Protein AF-A0A1G6KXT4-F1 (afdb_monomer_lite)

Secondary structure (DSSP, 8-state):
---HHHHHHHHHHHHHHHHHHHHHHHHHHHHHHHTTTTTHHHHHHHHHHHHHHHHHHHHHHHHHH-TT--HHHHHHHHHHHHHHHHHHHHHHHHHHHHHHHHHHHHHHHHHTT-

Organism: NCBI:txid28234

Radius of gyration: 19.4 Å; chains: 1; bounding box: 56×27×49 Å

Structure (mmCIF, N/CA/C/O backbone):
data_AF-A0A1G6KXT4-F1
#
_entry.id   AF-A0A1G6KXT4-F1
#
loop_
_atom_site.group_PDB
_atom_site.id
_atom_site.type_symbol
_atom_site.label_atom_id
_atom_site.label_alt_id
_atom_site.label_comp_id
_atom_site.label_asym_id
_atom_site.label_entity_id
_atom_site.label_seq_id
_atom_site.pdbx_PDB_ins_code
_atom_site.Cartn_x
_atom_site.Cartn_y
_atom_site.Cartn_z
_atom_site.occupancy
_atom_site.B_iso_or_equiv
_atom_site.auth_seq_id
_atom_site.auth_comp_id
_atom_site.auth_asym_id
_atom_site.auth_atom_id
_atom_site.pdbx_PDB_model_num
ATOM 1 N N . MET A 1 1 ? -16.034 -12.294 20.330 1.00 67.81 1 MET A N 1
ATOM 2 C CA . MET A 1 1 ? -15.963 -10.815 20.298 1.00 67.81 1 MET A CA 1
ATOM 3 C C . MET A 1 1 ? -14.512 -10.406 20.076 1.00 67.81 1 MET A C 1
ATOM 5 O O . MET A 1 1 ? -13.656 -10.900 20.801 1.00 67.81 1 MET A O 1
ATOM 9 N N . ILE A 1 2 ? -14.218 -9.577 19.070 1.00 79.56 2 ILE A N 1
ATOM 10 C CA . ILE A 1 2 ? -12.849 -9.103 18.787 1.00 79.56 2 ILE A CA 1
ATOM 11 C C . ILE A 1 2 ? -12.437 -8.079 19.854 1.00 79.56 2 ILE A C 1
ATOM 13 O O . ILE A 1 2 ? -13.241 -7.223 20.234 1.00 79.56 2 ILE A O 1
ATOM 17 N N . SER A 1 3 ? -11.198 -8.162 20.351 1.00 87.38 3 SER A N 1
ATOM 18 C CA . SER A 1 3 ? -10.703 -7.238 21.373 1.00 87.38 3 SER A CA 1
ATOM 19 C C . SER A 1 3 ? -10.467 -5.838 20.798 1.00 87.38 3 SER A C 1
ATOM 21 O O . SER A 1 3 ? -9.875 -5.661 19.734 1.00 87.38 3 SER A O 1
ATOM 23 N N . VAL A 1 4 ? -10.920 -4.822 21.533 1.00 87.75 4 VAL A N 1
ATOM 24 C CA . VAL A 1 4 ? -10.757 -3.410 21.150 1.00 87.75 4 VAL A CA 1
ATOM 25 C C . VAL A 1 4 ? -9.276 -3.028 21.065 1.00 87.75 4 VAL A C 1
ATOM 27 O O . VAL A 1 4 ? -8.880 -2.324 20.142 1.00 87.75 4 VAL A O 1
ATOM 30 N N . ASP A 1 5 ? -8.441 -3.557 21.965 1.00 90.75 5 ASP A N 1
ATOM 31 C CA . ASP A 1 5 ? -6.986 -3.341 21.948 1.00 90.75 5 ASP A CA 1
ATOM 32 C C . ASP A 1 5 ? -6.328 -3.855 20.655 1.00 90.75 5 ASP A C 1
ATOM 34 O O . ASP A 1 5 ? -5.473 -3.178 20.086 1.00 90.75 5 ASP A O 1
ATOM 38 N N . LEU A 1 6 ? -6.762 -5.013 20.138 1.00 91.31 6 LEU A N 1
ATOM 39 C CA . LEU A 1 6 ? -6.248 -5.552 18.876 1.00 91.31 6 LEU A CA 1
ATOM 40 C C . LEU A 1 6 ? -6.607 -4.638 17.700 1.00 91.31 6 LEU A C 1
ATOM 42 O O . LEU A 1 6 ? -5.743 -4.313 16.888 1.00 91.31 6 LEU A O 1
ATOM 46 N N . VAL A 1 7 ? -7.869 -4.209 17.628 1.00 91.75 7 VAL A N 1
ATOM 47 C CA . VAL A 1 7 ? -8.371 -3.321 16.567 1.00 91.75 7 VAL A CA 1
ATOM 48 C C . VAL A 1 7 ? -7.671 -1.962 16.613 1.00 91.75 7 VAL A C 1
ATOM 50 O O . VAL A 1 7 ? -7.286 -1.425 15.575 1.00 91.75 7 VAL A O 1
ATOM 53 N N . GLU A 1 8 ? -7.419 -1.430 17.809 1.00 92.75 8 GLU A N 1
ATOM 54 C CA . GLU A 1 8 ? -6.685 -0.179 17.989 1.00 92.75 8 GLU A CA 1
ATOM 55 C C . GLU A 1 8 ? -5.216 -0.299 17.555 1.00 92.75 8 GLU A C 1
ATOM 57 O O . GLU A 1 8 ? -4.712 0.567 16.833 1.00 92.75 8 GLU A O 1
ATOM 62 N N . LYS A 1 9 ? -4.522 -1.369 17.965 1.00 94.38 9 LYS A N 1
ATOM 63 C CA . LYS A 1 9 ? -3.134 -1.636 17.553 1.00 94.38 9 LYS A CA 1
ATOM 64 C C . LYS A 1 9 ? -3.024 -1.784 16.040 1.00 94.38 9 LYS A C 1
ATOM 66 O O . LYS A 1 9 ? -2.144 -1.172 15.434 1.00 94.38 9 LYS A O 1
ATOM 71 N N . LEU A 1 10 ? -3.948 -2.531 15.436 1.00 93.62 10 LEU A N 1
ATOM 72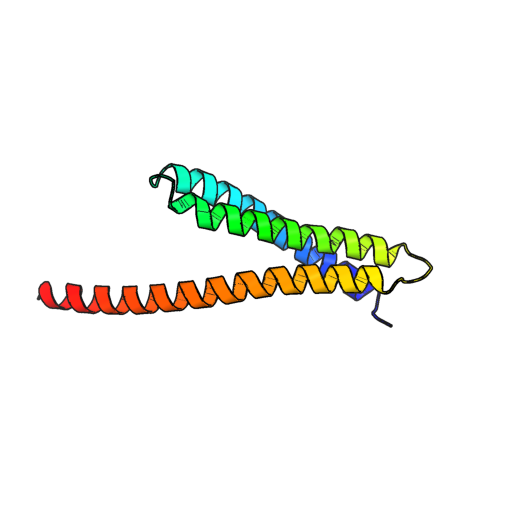 C CA . LEU A 1 10 ? -4.045 -2.678 13.989 1.00 93.62 10 LEU A CA 1
ATOM 73 C C . LEU A 1 10 ? -4.227 -1.314 13.315 1.00 93.62 10 LEU A C 1
ATOM 75 O O . LEU A 1 10 ? -3.434 -0.963 12.447 1.00 93.62 10 LEU A O 1
ATOM 79 N N . GLY A 1 11 ? -5.199 -0.512 13.761 1.00 93.75 11 GLY A N 1
ATOM 80 C CA . GLY A 1 11 ? -5.459 0.817 13.207 1.00 93.75 11 GLY A CA 1
ATOM 81 C C . GLY A 1 11 ? -4.263 1.772 13.312 1.00 93.75 11 GLY A C 1
ATOM 82 O O . GLY A 1 11 ? -3.987 2.524 12.379 1.00 93.75 11 GLY A O 1
ATOM 83 N N . LYS A 1 12 ? -3.507 1.737 14.418 1.00 94.25 12 LYS A N 1
ATOM 84 C CA . LYS A 1 12 ? -2.272 2.529 14.577 1.00 94.25 12 LYS A CA 1
ATOM 85 C C . LYS A 1 12 ? -1.191 2.097 13.586 1.00 94.25 12 LYS A C 1
ATOM 87 O O . LYS A 1 12 ? -0.580 2.953 12.946 1.00 94.25 12 LYS A O 1
ATOM 92 N N . TRP A 1 13 ? -0.978 0.791 13.439 1.00 95.06 13 TRP A N 1
ATOM 93 C CA . TRP A 1 13 ? 0.038 0.260 12.534 1.00 95.06 13 TRP A CA 1
ATOM 94 C C . TRP A 1 13 ? -0.306 0.515 11.065 1.00 95.06 13 TRP A C 1
ATOM 96 O O . TRP A 1 13 ? 0.523 1.037 10.322 1.00 95.06 13 TRP A O 1
ATOM 106 N N . THR A 1 14 ? -1.545 0.237 10.645 1.00 93.88 14 THR A N 1
ATOM 107 C CA . THR A 1 14 ? -1.971 0.487 9.260 1.00 93.88 14 THR A CA 1
ATOM 108 C C . THR A 1 14 ? -1.915 1.970 8.922 1.00 93.88 14 THR A C 1
ATOM 110 O O . THR A 1 14 ? -1.520 2.320 7.817 1.00 93.88 14 THR A O 1
ATOM 113 N N . TYR A 1 15 ? -2.227 2.861 9.865 1.00 95.00 15 TYR A N 1
ATOM 114 C CA . TYR A 1 15 ? -2.080 4.299 9.653 1.00 95.00 15 TYR A CA 1
ATOM 115 C C . TYR A 1 15 ? -0.627 4.727 9.455 1.00 95.00 15 TYR A C 1
ATOM 117 O O . TYR A 1 15 ? -0.342 5.502 8.545 1.00 95.00 15 TYR A O 1
ATOM 125 N N . PHE A 1 16 ? 0.293 4.202 10.269 1.00 95.88 16 PHE A N 1
ATOM 126 C CA . PHE A 1 16 ? 1.721 4.471 10.118 1.00 95.88 16 PHE A CA 1
ATOM 127 C C . PHE A 1 16 ? 2.233 4.023 8.742 1.00 95.88 16 PHE A C 1
ATOM 129 O O . PHE A 1 16 ? 2.802 4.827 8.002 1.00 95.88 16 PHE A O 1
ATOM 136 N N . ILE A 1 17 ? 1.944 2.778 8.350 1.00 94.44 17 ILE A N 1
ATOM 137 C CA . ILE A 1 17 ? 2.308 2.252 7.026 1.00 94.44 17 ILE A CA 1
ATOM 138 C C . ILE A 1 17 ? 1.617 3.037 5.904 1.00 94.44 17 ILE A C 1
ATOM 140 O O . ILE A 1 17 ? 2.230 3.304 4.870 1.00 94.44 17 ILE A O 1
ATOM 144 N N . GLY A 1 18 ? 0.366 3.452 6.110 1.00 93.81 18 GLY A N 1
ATOM 145 C CA . GLY A 1 18 ? -0.389 4.290 5.187 1.00 93.81 18 GLY A CA 1
ATOM 146 C C . GLY A 1 18 ? 0.296 5.630 4.930 1.00 93.81 18 GLY A C 1
ATOM 147 O O . GLY A 1 18 ? 0.476 5.993 3.775 1.00 93.81 18 GLY A O 1
ATOM 148 N N . ILE A 1 19 ? 0.762 6.330 5.968 1.00 95.38 19 ILE A N 1
ATOM 149 C CA . ILE A 1 19 ? 1.506 7.591 5.804 1.00 95.38 19 ILE A CA 1
ATOM 150 C C . ILE A 1 19 ? 2.804 7.371 5.027 1.00 95.38 19 ILE A C 1
ATOM 152 O O . ILE A 1 19 ? 3.071 8.103 4.075 1.00 95.38 19 ILE A O 1
ATOM 156 N N . LEU A 1 20 ? 3.600 6.364 5.400 1.00 95.19 20 LEU A N 1
ATOM 157 C CA . LEU A 1 20 ? 4.854 6.076 4.698 1.00 95.19 20 LEU A CA 1
ATOM 158 C C . LEU A 1 20 ? 4.606 5.766 3.218 1.00 95.19 20 LEU A C 1
ATOM 160 O O . LEU A 1 20 ? 5.301 6.284 2.345 1.00 95.19 20 LEU A O 1
ATOM 164 N N . SER A 1 21 ? 3.569 4.977 2.937 1.00 93.00 21 SER A N 1
ATOM 165 C CA . SER A 1 21 ? 3.165 4.626 1.575 1.00 93.00 21 SER A CA 1
ATOM 166 C C . SER A 1 21 ? 2.642 5.838 0.807 1.00 93.00 21 SER A C 1
ATOM 168 O O . SER A 1 21 ? 2.923 5.972 -0.378 1.00 93.00 21 SER A O 1
ATOM 170 N N . LEU A 1 22 ? 1.915 6.749 1.461 1.00 95.00 22 LEU A N 1
ATOM 171 C CA . LEU A 1 22 ? 1.430 7.982 0.843 1.00 95.00 22 LEU A CA 1
ATOM 172 C C . LEU A 1 22 ? 2.600 8.867 0.408 1.00 95.00 22 LEU A C 1
ATOM 174 O O . LEU A 1 22 ? 2.637 9.309 -0.737 1.00 95.00 22 LEU A O 1
ATOM 178 N N . ILE A 1 23 ? 3.565 9.087 1.305 1.00 94.81 23 ILE A N 1
ATOM 179 C CA . ILE A 1 23 ? 4.768 9.879 1.021 1.00 94.81 23 ILE A CA 1
ATOM 180 C C . ILE A 1 23 ? 5.558 9.233 -0.122 1.00 94.81 23 ILE A C 1
ATOM 182 O O . ILE A 1 23 ? 5.881 9.906 -1.101 1.00 94.81 23 ILE A O 1
ATOM 186 N N . GLY A 1 24 ? 5.812 7.923 -0.040 1.00 91.50 24 GLY A N 1
ATOM 187 C CA . GLY A 1 24 ? 6.510 7.181 -1.090 1.00 91.50 24 GLY A CA 1
ATOM 188 C C . GLY A 1 24 ? 5.780 7.225 -2.434 1.00 91.50 24 GLY A C 1
ATOM 189 O O . GLY A 1 24 ? 6.402 7.441 -3.470 1.00 91.50 24 GLY A O 1
ATOM 190 N N . GLY A 1 25 ? 4.453 7.099 -2.423 1.00 90.69 25 GLY A N 1
ATOM 191 C CA . GLY A 1 25 ? 3.616 7.191 -3.614 1.00 90.69 25 GLY A CA 1
ATOM 192 C C . GLY A 1 25 ? 3.672 8.571 -4.266 1.00 90.69 25 GLY A C 1
ATOM 193 O O . GLY A 1 25 ? 3.834 8.651 -5.478 1.00 90.69 25 GLY A O 1
ATOM 194 N N . ILE A 1 26 ? 3.620 9.653 -3.482 1.00 93.38 26 ILE A N 1
ATOM 195 C CA . ILE A 1 26 ? 3.756 11.030 -3.991 1.00 93.38 26 ILE A CA 1
ATOM 196 C C . ILE A 1 26 ? 5.128 11.237 -4.639 1.00 93.38 26 ILE A C 1
ATOM 198 O O . ILE A 1 26 ? 5.200 11.739 -5.760 1.00 93.38 26 ILE A O 1
ATOM 202 N N . ILE A 1 27 ? 6.207 10.806 -3.976 1.00 92.44 27 ILE A N 1
ATOM 203 C CA . ILE A 1 27 ? 7.565 10.859 -4.542 1.00 92.44 27 ILE A CA 1
ATOM 204 C C . ILE A 1 27 ? 7.622 10.061 -5.851 1.00 92.44 27 ILE A C 1
ATOM 206 O O . ILE A 1 27 ? 8.165 10.547 -6.841 1.00 92.44 27 ILE A O 1
ATOM 210 N N . GLY A 1 28 ? 7.014 8.873 -5.878 1.00 88.25 28 GLY A N 1
ATOM 211 C CA . GLY A 1 28 ? 6.929 8.024 -7.063 1.00 88.25 28 GLY A CA 1
ATOM 212 C C . GLY A 1 28 ? 6.159 8.670 -8.216 1.00 88.25 28 GLY A C 1
ATOM 213 O O . GLY A 1 28 ? 6.617 8.612 -9.351 1.00 88.25 28 GLY A O 1
ATOM 214 N N . VAL A 1 29 ? 5.033 9.341 -7.943 1.00 91.00 29 VAL A N 1
ATOM 215 C CA . VAL A 1 29 ? 4.287 10.098 -8.962 1.00 91.00 29 VAL A CA 1
ATOM 216 C C . VAL A 1 29 ? 5.151 11.218 -9.528 1.00 91.00 29 VAL A C 1
ATOM 218 O O . VAL A 1 29 ? 5.281 11.321 -10.744 1.00 91.00 29 VAL A O 1
ATOM 221 N N . ILE A 1 30 ? 5.771 12.025 -8.665 1.00 89.94 30 ILE A N 1
ATOM 222 C CA . ILE A 1 30 ? 6.612 13.150 -9.089 1.00 89.94 30 ILE A CA 1
ATOM 223 C C . ILE A 1 30 ? 7.791 12.646 -9.927 1.00 89.94 30 ILE A C 1
ATOM 225 O O . ILE A 1 30 ? 7.999 13.134 -11.032 1.00 89.94 30 ILE A O 1
ATOM 229 N N . GLY A 1 31 ? 8.522 11.634 -9.451 1.00 85.06 31 GLY A N 1
ATOM 230 C CA . GLY A 1 31 ? 9.628 11.028 -10.197 1.00 85.06 31 GLY A CA 1
ATOM 231 C C . GLY A 1 31 ? 9.174 10.404 -11.519 1.00 85.06 31 GLY A C 1
ATOM 232 O O . GLY A 1 31 ? 9.829 10.555 -12.547 1.00 85.06 31 GLY A O 1
ATOM 233 N N . GLY A 1 32 ? 8.007 9.765 -11.519 1.00 83.62 32 GLY A N 1
ATOM 234 C CA . GLY A 1 32 ? 7.410 9.134 -12.687 1.00 83.62 32 GLY A CA 1
ATOM 235 C C . GLY A 1 32 ? 6.969 10.104 -13.782 1.00 83.62 32 GLY A C 1
ATOM 236 O O . GLY A 1 32 ? 7.017 9.756 -14.961 1.00 83.62 32 GLY A O 1
ATOM 237 N N . LEU A 1 33 ? 6.594 11.332 -13.417 1.00 85.19 33 LEU A N 1
ATOM 238 C CA . LEU A 1 33 ? 6.301 12.397 -14.379 1.00 85.19 33 LEU A CA 1
ATOM 239 C C . LEU A 1 33 ? 7.545 12.789 -15.189 1.00 85.19 33 LEU A C 1
ATOM 241 O O . LEU A 1 33 ? 7.427 13.039 -16.386 1.00 85.19 33 LEU A O 1
ATOM 245 N N . PHE A 1 34 ? 8.738 12.750 -14.585 1.00 81.25 34 PHE A N 1
ATOM 246 C CA . PHE A 1 34 ? 10.003 12.975 -15.296 1.00 81.25 34 PHE A CA 1
ATOM 247 C C . PHE A 1 34 ? 10.413 11.798 -16.200 1.00 81.25 34 PHE A C 1
ATOM 249 O O . PHE A 1 34 ? 11.244 11.969 -17.088 1.00 81.25 34 PHE A O 1
ATOM 256 N N . ALA A 1 35 ? 9.797 10.624 -16.034 1.00 79.38 35 ALA A N 1
ATOM 257 C CA . ALA A 1 35 ? 9.998 9.433 -16.862 1.00 79.38 35 ALA A CA 1
ATOM 258 C C . ALA A 1 35 ? 8.885 9.269 -17.919 1.00 79.38 35 ALA A C 1
ATOM 260 O O . ALA A 1 35 ? 8.251 8.216 -18.014 1.00 79.38 35 ALA A O 1
ATOM 261 N N . TYR A 1 36 ? 8.610 10.326 -18.693 1.00 74.44 36 TYR A N 1
ATOM 262 C CA . TYR A 1 36 ? 7.568 10.355 -19.737 1.00 74.44 36 TYR A CA 1
ATOM 263 C C . TYR A 1 36 ? 6.145 10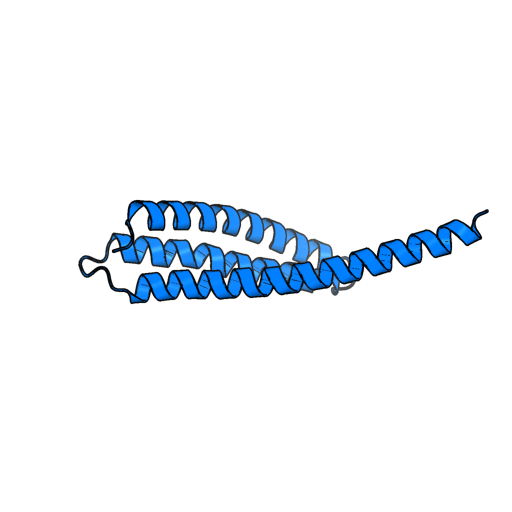.027 -19.233 1.00 74.44 36 TYR A C 1
ATOM 265 O O . TYR A 1 36 ? 5.299 9.560 -19.992 1.00 74.44 36 TYR A O 1
ATOM 273 N N . GLY A 1 37 ? 5.868 10.233 -17.940 1.00 72.94 37 GLY A N 1
ATOM 274 C CA . GLY A 1 37 ? 4.555 10.003 -17.323 1.00 72.94 37 GLY A CA 1
ATOM 275 C C . GLY A 1 37 ? 4.194 8.535 -17.063 1.00 72.94 37 GLY A C 1
ATOM 276 O O . GLY A 1 37 ? 3.349 8.265 -16.211 1.00 72.94 37 GLY A O 1
ATOM 277 N N . VAL A 1 38 ? 4.860 7.572 -17.709 1.00 75.56 38 VAL A N 1
ATOM 278 C CA . VAL A 1 38 ? 4.600 6.130 -17.521 1.00 75.56 38 VAL A CA 1
ATOM 279 C C . VAL A 1 38 ? 4.941 5.690 -16.094 1.00 75.56 38 VAL A C 1
ATOM 281 O O . VAL A 1 38 ? 4.214 4.902 -15.487 1.00 75.56 38 VAL A O 1
ATOM 284 N N . GLY A 1 39 ? 5.995 6.265 -15.509 1.00 75.75 39 GLY A N 1
ATOM 285 C CA . GLY A 1 39 ? 6.407 5.970 -14.135 1.00 75.75 39 GLY A CA 1
ATOM 286 C C . GLY A 1 39 ? 5.445 6.485 -13.058 1.00 75.75 39 GLY A C 1
ATOM 287 O O . GLY A 1 39 ? 5.599 6.126 -11.894 1.00 75.75 39 GLY A O 1
ATOM 288 N N . ALA A 1 40 ? 4.456 7.318 -13.406 1.00 87.12 40 ALA A N 1
ATOM 289 C CA . ALA A 1 40 ? 3.521 7.867 -12.426 1.00 87.12 40 ALA A CA 1
ATOM 290 C C . ALA A 1 40 ? 2.455 6.845 -11.993 1.00 87.12 40 ALA A C 1
ATOM 292 O O . ALA A 1 40 ? 1.946 6.924 -10.873 1.00 87.12 40 ALA A O 1
ATOM 293 N N . ILE A 1 41 ? 2.138 5.859 -12.845 1.00 89.25 41 ILE A N 1
ATOM 294 C CA . ILE A 1 41 ? 1.069 4.875 -12.605 1.00 89.25 41 ILE A CA 1
ATOM 295 C C . ILE A 1 41 ? 1.301 4.078 -11.304 1.00 89.25 41 ILE A C 1
ATOM 297 O O . ILE A 1 41 ? 0.398 4.065 -10.461 1.00 89.25 41 ILE A O 1
ATOM 301 N N . PRO A 1 42 ? 2.487 3.478 -11.055 1.00 87.19 42 PRO A N 1
ATOM 302 C CA . PRO A 1 42 ? 2.761 2.800 -9.785 1.00 87.19 42 PRO A CA 1
ATOM 303 C C . PRO A 1 42 ? 2.614 3.719 -8.562 1.00 87.19 42 PRO A C 1
ATOM 305 O O . PRO A 1 42 ? 2.115 3.293 -7.516 1.00 87.19 42 PRO A O 1
ATOM 308 N N . GLY A 1 43 ? 2.993 4.995 -8.694 1.00 88.88 43 GLY A N 1
ATOM 309 C CA . GLY A 1 43 ? 2.848 5.995 -7.636 1.00 88.88 43 GLY A CA 1
ATOM 310 C C . GLY A 1 43 ? 1.383 6.250 -7.273 1.00 88.88 43 GLY A C 1
ATOM 311 O O . GLY A 1 43 ? 1.025 6.222 -6.096 1.00 88.88 43 GLY A O 1
ATOM 312 N N . ILE A 1 44 ? 0.510 6.405 -8.275 1.00 92.44 44 ILE A N 1
ATOM 313 C CA . ILE A 1 44 ? -0.935 6.615 -8.075 1.00 92.44 44 ILE A CA 1
ATOM 314 C C . ILE A 1 44 ? -1.570 5.413 -7.365 1.00 92.44 44 ILE A C 1
ATOM 316 O O . ILE A 1 44 ? -2.331 5.586 -6.409 1.00 92.44 44 ILE A O 1
ATOM 320 N N . ILE A 1 45 ? -1.232 4.191 -7.789 1.00 93.50 45 ILE A N 1
ATOM 321 C CA . ILE A 1 45 ? -1.733 2.960 -7.155 1.00 93.50 45 ILE A CA 1
ATOM 322 C C . ILE A 1 45 ? -1.293 2.901 -5.685 1.00 93.50 45 ILE A C 1
ATOM 324 O O . ILE A 1 45 ? -2.096 2.593 -4.801 1.00 93.50 45 ILE A O 1
ATOM 328 N N . THR A 1 46 ? -0.039 3.263 -5.404 1.00 92.94 46 THR A N 1
ATOM 329 C CA . THR A 1 46 ? 0.508 3.298 -4.039 1.00 92.94 46 THR A CA 1
ATOM 330 C C . THR A 1 46 ? -0.236 4.299 -3.152 1.00 92.94 46 THR A C 1
ATOM 332 O O . THR A 1 46 ? -0.593 3.971 -2.020 1.00 92.94 46 THR A O 1
ATOM 335 N N . ILE A 1 47 ? -0.558 5.485 -3.677 1.00 94.38 47 ILE A N 1
ATOM 336 C CA . ILE A 1 47 ? -1.371 6.491 -2.975 1.00 94.38 47 ILE A CA 1
ATOM 337 C C . ILE A 1 47 ? -2.774 5.949 -2.674 1.00 94.38 47 ILE A C 1
ATOM 339 O O . ILE A 1 47 ? -3.268 6.083 -1.553 1.00 94.38 47 ILE A O 1
ATOM 343 N N . PHE A 1 48 ? -3.421 5.298 -3.642 1.00 95.25 48 PHE A N 1
ATOM 344 C CA . PHE A 1 48 ? -4.747 4.712 -3.436 1.00 95.25 48 PHE A CA 1
ATOM 345 C C . PHE A 1 48 ? -4.744 3.666 -2.307 1.00 95.25 48 PHE A C 1
ATOM 347 O O . PHE A 1 48 ? -5.609 3.686 -1.425 1.00 95.25 48 PHE A O 1
ATOM 354 N N . MET A 1 49 ? -3.739 2.789 -2.285 1.00 94.81 49 MET A N 1
ATOM 355 C CA . MET A 1 49 ? -3.555 1.802 -1.218 1.00 94.81 49 MET A CA 1
ATOM 356 C C . MET A 1 49 ? -3.269 2.450 0.141 1.00 94.81 49 MET A C 1
ATOM 358 O O . MET A 1 49 ? -3.827 2.028 1.155 1.00 94.81 49 MET A O 1
ATOM 362 N N . ALA A 1 50 ? -2.454 3.505 0.171 1.00 93.44 50 ALA A N 1
ATOM 363 C CA . ALA A 1 50 ? -2.181 4.267 1.384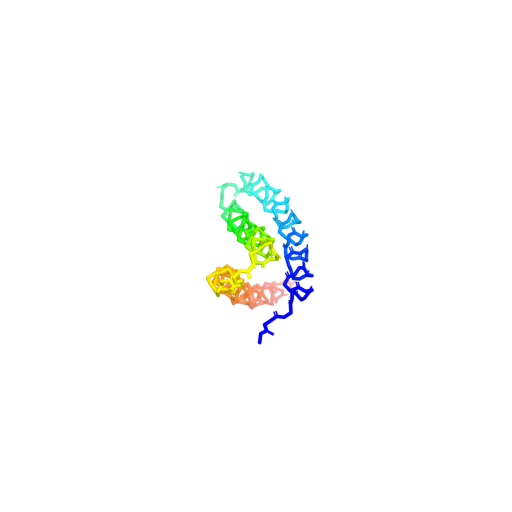 1.00 93.44 50 ALA A CA 1
ATOM 364 C C . ALA A 1 50 ? -3.470 4.816 2.014 1.00 93.44 50 ALA A C 1
ATOM 366 O O . ALA A 1 50 ? -3.681 4.701 3.223 1.00 93.44 50 ALA A O 1
ATOM 367 N N . ILE A 1 51 ? -4.381 5.341 1.189 1.00 94.38 51 ILE A N 1
ATOM 368 C CA . ILE A 1 51 ? -5.687 5.834 1.643 1.00 94.38 51 ILE A CA 1
ATOM 369 C C . ILE A 1 51 ? -6.529 4.702 2.245 1.00 94.38 51 ILE A C 1
ATOM 371 O O . ILE A 1 51 ? -7.153 4.902 3.289 1.00 94.38 51 ILE A O 1
ATOM 375 N N . LYS A 1 52 ? -6.528 3.502 1.647 1.00 93.56 52 LYS A N 1
ATOM 376 C CA . LYS A 1 52 ? -7.217 2.324 2.209 1.00 93.56 52 LYS A CA 1
ATOM 377 C C . LYS A 1 52 ? -6.681 1.953 3.593 1.00 93.56 52 LYS A C 1
ATOM 379 O O . LYS A 1 52 ? -7.473 1.727 4.505 1.00 93.56 52 LYS A O 1
ATOM 384 N N . LEU A 1 53 ? -5.362 1.972 3.778 1.00 93.00 53 LEU A N 1
ATOM 385 C CA . LEU A 1 53 ? -4.740 1.697 5.076 1.00 93.00 53 LEU A CA 1
ATOM 386 C C . LEU A 1 53 ? -5.085 2.741 6.146 1.00 93.00 53 LEU A C 1
ATOM 388 O O . LEU A 1 53 ? -5.318 2.392 7.305 1.00 93.00 53 LEU A O 1
ATOM 392 N N . MET A 1 54 ? -5.162 4.017 5.763 1.00 94.25 54 MET A N 1
ATOM 393 C CA . MET A 1 54 ? -5.566 5.089 6.675 1.00 94.25 54 MET A CA 1
ATOM 394 C C . MET A 1 54 ? -7.049 4.987 7.065 1.00 94.25 54 MET A C 1
ATOM 396 O O . MET A 1 54 ? -7.388 5.257 8.217 1.00 94.25 54 MET A O 1
ATOM 400 N N . LYS A 1 55 ? -7.930 4.536 6.158 1.00 93.25 55 LYS A N 1
ATOM 401 C CA . LYS A 1 55 ? -9.357 4.308 6.458 1.00 93.25 55 LYS A CA 1
ATOM 402 C C . LYS A 1 55 ? -9.579 3.246 7.538 1.00 93.25 55 LYS A C 1
ATOM 404 O O . LYS A 1 55 ? -10.475 3.419 8.357 1.00 93.25 55 LYS A O 1
ATOM 409 N N . ILE A 1 56 ? -8.723 2.224 7.611 1.00 93.12 56 ILE A N 1
ATOM 410 C CA . ILE A 1 56 ? -8.782 1.196 8.667 1.00 93.12 56 ILE A CA 1
ATOM 411 C C . ILE A 1 56 ? -8.679 1.821 10.062 1.00 93.12 56 ILE A C 1
ATOM 413 O O . ILE A 1 56 ? -9.409 1.419 10.962 1.00 93.12 56 ILE A O 1
ATOM 417 N N . ARG A 1 57 ? -7.827 2.840 10.253 1.00 92.44 57 ARG A N 1
ATOM 418 C CA . ARG A 1 57 ? -7.728 3.545 11.542 1.00 92.44 57 ARG A CA 1
ATOM 419 C C . ARG A 1 57 ? -9.029 4.245 11.911 1.00 92.44 57 ARG A C 1
ATOM 421 O O . ARG A 1 57 ? -9.407 4.231 13.078 1.00 92.44 57 ARG A O 1
ATOM 428 N N . ASN A 1 58 ? -9.696 4.856 10.936 1.00 92.25 58 ASN A N 1
ATOM 429 C CA . ASN A 1 58 ? -10.950 5.561 11.176 1.00 92.25 58 ASN A CA 1
ATOM 430 C C . ASN A 1 58 ? -12.044 4.575 11.609 1.00 92.25 58 ASN A C 1
ATOM 432 O O . ASN A 1 58 ? -12.681 4.802 12.635 1.00 92.25 58 ASN A O 1
ATOM 436 N N . SER A 1 59 ? -12.187 3.445 10.908 1.00 91.75 59 SER A N 1
ATOM 437 C CA . SER A 1 59 ? -13.134 2.386 11.288 1.00 91.75 59 SER A CA 1
ATOM 438 C C . SER A 1 59 ? -12.753 1.714 12.618 1.00 91.75 59 SER A C 1
ATOM 440 O O . SER A 1 59 ? -13.628 1.397 13.418 1.00 91.75 59 SER A O 1
ATOM 442 N N . ALA A 1 60 ? -11.458 1.573 12.926 1.00 90.56 60 ALA A N 1
ATOM 443 C CA . ALA A 1 60 ? -10.981 1.059 14.213 1.00 90.56 60 ALA A CA 1
ATOM 444 C C . ALA A 1 60 ? -11.318 1.988 15.390 1.00 90.56 60 ALA A C 1
ATOM 446 O O . ALA A 1 60 ? -11.714 1.522 16.458 1.00 90.56 60 ALA A O 1
ATOM 447 N N . MET A 1 61 ? -11.186 3.303 15.199 1.00 90.81 61 MET A N 1
ATOM 448 C CA . MET A 1 61 ? -11.602 4.291 16.196 1.00 90.81 61 MET A CA 1
ATOM 449 C C . MET A 1 61 ? -13.123 4.288 16.366 1.00 90.81 61 MET A C 1
ATOM 451 O O . MET A 1 61 ? -13.591 4.308 17.499 1.00 90.81 61 MET A O 1
ATOM 455 N N . ALA A 1 62 ? -13.890 4.189 15.277 1.00 90.12 62 ALA A N 1
ATOM 456 C CA . ALA A 1 62 ? -15.346 4.077 15.348 1.00 90.12 62 ALA A CA 1
ATOM 457 C C . ALA A 1 62 ? -15.783 2.830 16.140 1.00 90.12 62 ALA A C 1
ATOM 459 O O . ALA A 1 62 ? -16.553 2.957 17.085 1.00 90.12 62 ALA A O 1
ATOM 460 N N . TYR A 1 63 ? -15.188 1.663 15.866 1.00 89.00 63 TYR A N 1
ATOM 461 C CA . TYR A 1 63 ? -15.432 0.432 16.632 1.00 89.00 63 TYR A CA 1
ATOM 462 C C . TYR A 1 63 ? -15.110 0.572 18.129 1.00 89.00 63 TYR A C 1
ATOM 464 O O . TYR A 1 63 ? -15.789 -0.011 18.968 1.00 89.00 63 TYR A O 1
ATOM 472 N N . LYS A 1 64 ? -14.069 1.337 18.483 1.00 87.81 64 LYS A N 1
ATOM 473 C CA . LYS A 1 64 ? -13.675 1.563 19.881 1.00 87.81 64 LYS A CA 1
ATOM 474 C C . LYS A 1 64 ? -14.699 2.391 20.664 1.00 87.81 64 LYS A C 1
ATOM 476 O O . LYS A 1 64 ? -14.863 2.143 21.857 1.00 87.81 64 LYS A O 1
ATOM 481 N N . TYR A 1 65 ? -15.322 3.382 20.028 1.00 87.25 65 TYR A N 1
ATOM 482 C CA . TYR A 1 65 ? -16.272 4.295 20.677 1.00 87.25 65 TYR A CA 1
ATOM 483 C C . TYR A 1 65 ? -17.736 3.882 20.508 1.00 87.25 65 TYR A C 1
ATOM 485 O O . TYR A 1 65 ? -18.606 4.488 21.125 1.00 87.25 65 TYR A O 1
ATOM 493 N N . ASP A 1 66 ? -18.011 2.864 19.697 1.00 86.56 66 ASP A N 1
ATOM 494 C CA . ASP A 1 66 ? -19.352 2.327 19.524 1.00 86.56 66 ASP A CA 1
ATOM 495 C C . ASP A 1 66 ? -19.730 1.391 20.684 1.00 86.56 66 ASP A C 1
ATOM 497 O O . ASP A 1 66 ? -19.234 0.266 20.803 1.00 86.56 66 ASP A O 1
ATOM 501 N N . GLU A 1 67 ? -20.648 1.854 21.533 1.00 73.31 67 GLU A N 1
ATOM 502 C CA . GLU A 1 67 ? -21.191 1.093 22.664 1.00 73.31 67 GLU A CA 1
ATOM 503 C C . GLU A 1 67 ? -21.894 -0.200 22.217 1.00 73.31 67 GLU A C 1
ATOM 505 O O . GLU A 1 67 ? -21.888 -1.192 22.949 1.00 73.31 67 GLU A O 1
ATOM 510 N N . GLY A 1 68 ? -22.439 -0.219 20.993 1.00 74.38 68 GLY A N 1
ATOM 511 C CA . GLY A 1 68 ? -23.094 -1.382 20.398 1.00 74.38 68 GLY A CA 1
ATOM 512 C C . GLY A 1 68 ? -22.134 -2.393 19.768 1.00 74.38 68 GLY A C 1
ATOM 513 O O . GLY A 1 68 ? -22.574 -3.487 19.414 1.00 74.38 68 GLY A O 1
ATOM 514 N N . LYS A 1 69 ? -20.839 -2.054 19.634 1.00 71.25 69 LYS A N 1
ATOM 515 C CA . LYS A 1 69 ? -19.812 -2.857 18.938 1.00 71.25 69 LYS A CA 1
ATOM 516 C C . LYS A 1 69 ? -20.309 -3.391 17.596 1.00 71.25 69 LYS A C 1
ATOM 518 O O . LYS A 1 69 ? -20.188 -4.582 17.307 1.00 71.25 69 LYS A O 1
ATOM 523 N N . ASN A 1 70 ? -20.887 -2.507 16.791 1.00 80.69 70 ASN A N 1
ATOM 524 C CA . ASN A 1 70 ? -21.490 -2.849 15.520 1.00 80.69 70 ASN A CA 1
ATOM 525 C C . ASN A 1 70 ? -20.473 -3.546 14.611 1.00 80.69 70 ASN A C 1
ATOM 527 O O . ASN A 1 70 ? -19.404 -3.008 14.297 1.00 80.69 70 ASN A O 1
ATOM 531 N N . GLU A 1 71 ? -20.832 -4.746 14.161 1.00 84.75 71 GLU A N 1
ATOM 532 C CA . GLU A 1 71 ? -19.986 -5.578 13.306 1.00 84.75 71 GLU A CA 1
ATOM 533 C C . GLU A 1 71 ? -19.643 -4.889 11.979 1.00 84.75 71 GLU A C 1
ATOM 535 O O . GLU A 1 71 ? -18.576 -5.147 11.424 1.00 84.75 71 GLU A O 1
ATOM 540 N N . LYS A 1 72 ? -20.450 -3.914 11.533 1.00 89.00 72 LYS A N 1
ATOM 541 C CA . LYS A 1 72 ? -20.163 -3.089 10.348 1.00 89.00 72 LYS A CA 1
ATOM 542 C C . LYS A 1 72 ? -18.779 -2.440 10.381 1.00 89.00 72 LYS A C 1
ATOM 544 O O . LYS A 1 72 ? -18.118 -2.361 9.351 1.00 89.00 72 LYS A O 1
ATOM 549 N N . HIS A 1 73 ? -18.299 -2.003 11.547 1.00 89.00 73 HIS A N 1
ATOM 550 C CA . HIS A 1 73 ? -16.963 -1.408 11.639 1.00 89.00 73 HIS A CA 1
ATOM 551 C C . HIS A 1 73 ? -15.853 -2.435 11.395 1.00 89.00 73 HIS A C 1
ATOM 553 O O . HIS A 1 73 ? -14.827 -2.113 10.797 1.00 89.00 73 HIS A O 1
ATOM 559 N N . ILE A 1 74 ? -16.063 -3.681 11.825 1.00 90.56 74 ILE A N 1
ATOM 560 C CA . ILE A 1 74 ? -15.142 -4.785 11.551 1.00 90.56 74 ILE A CA 1
ATOM 561 C C . ILE A 1 74 ? -15.199 -5.163 10.071 1.00 90.56 74 ILE A C 1
ATOM 563 O O . ILE A 1 74 ? -14.149 -5.339 9.456 1.00 90.56 74 ILE A O 1
ATOM 567 N N . GLU A 1 75 ? -16.391 -5.227 9.478 1.00 93.06 75 GLU A N 1
ATOM 568 C CA . GLU A 1 75 ? -16.557 -5.474 8.042 1.00 93.06 75 GLU A CA 1
ATOM 569 C C . GLU A 1 75 ? -15.817 -4.430 7.196 1.00 93.06 75 GLU A C 1
ATOM 571 O O . GLU A 1 75 ? -15.083 -4.794 6.279 1.00 93.06 75 GLU A O 1
ATOM 576 N N . GLU A 1 76 ? -15.916 -3.143 7.540 1.00 93.19 76 GLU A N 1
ATOM 577 C CA . GLU A 1 76 ? -15.176 -2.072 6.860 1.00 93.19 76 GLU A CA 1
ATOM 578 C C . GLU A 1 76 ? -13.653 -2.214 6.995 1.00 93.19 76 GLU A C 1
ATOM 580 O O . GLU A 1 76 ? -12.910 -1.957 6.040 1.00 93.19 76 GLU A O 1
ATOM 585 N N . ILE A 1 77 ? -13.158 -2.611 8.172 1.00 93.94 77 ILE A N 1
ATOM 586 C CA . ILE A 1 77 ? -11.727 -2.870 8.387 1.00 93.94 77 ILE A CA 1
ATOM 587 C C . ILE A 1 77 ? -11.266 -4.011 7.479 1.00 93.94 77 ILE A C 1
ATOM 589 O O . ILE A 1 77 ? -10.257 -3.879 6.780 1.00 93.94 77 ILE A O 1
ATOM 593 N N . LEU A 1 78 ? -12.014 -5.115 7.471 1.00 95.12 78 LEU A N 1
ATOM 594 C CA . LEU A 1 78 ? -11.696 -6.301 6.684 1.00 95.12 78 LEU A CA 1
ATOM 595 C C . LEU A 1 78 ? -11.793 -6.032 5.181 1.00 95.12 78 LEU A C 1
ATOM 597 O O . LEU A 1 78 ? -10.928 -6.490 4.438 1.00 95.12 78 LEU A O 1
ATOM 601 N N . ASP A 1 79 ? -12.771 -5.251 4.722 1.00 96.25 79 ASP A N 1
ATOM 602 C CA . ASP A 1 79 ? -12.892 -4.883 3.311 1.00 96.25 79 ASP A CA 1
ATOM 603 C C . ASP A 1 79 ? -11.711 -4.021 2.844 1.00 96.25 79 ASP A C 1
ATOM 605 O O . ASP A 1 79 ? -11.097 -4.293 1.808 1.00 96.25 79 ASP A O 1
ATOM 609 N N . ASN A 1 80 ? -11.315 -3.020 3.636 1.00 94.12 80 ASN A N 1
ATOM 610 C CA . ASN A 1 80 ? -10.159 -2.192 3.295 1.00 94.12 80 ASN A CA 1
ATOM 611 C C . ASN A 1 80 ? -8.849 -3.000 3.301 1.00 94.12 80 ASN A C 1
ATOM 613 O O . ASN A 1 80 ? -8.015 -2.797 2.413 1.00 94.12 80 ASN A O 1
ATOM 617 N N . LEU A 1 81 ? -8.683 -3.946 4.236 1.00 95.06 81 LEU A N 1
ATOM 618 C CA . LEU A 1 81 ? -7.559 -4.889 4.231 1.00 95.06 81 LEU A CA 1
ATOM 619 C C . LEU A 1 81 ? -7.590 -5.809 3.010 1.00 95.06 81 LEU A C 1
ATOM 621 O O . LEU A 1 81 ? -6.562 -5.984 2.357 1.00 95.06 81 LEU A O 1
ATOM 625 N N . ARG A 1 82 ? -8.757 -6.364 2.667 1.00 96.56 82 ARG A N 1
ATOM 626 C CA . ARG A 1 82 ? -8.943 -7.221 1.491 1.00 96.56 82 ARG A CA 1
ATOM 627 C C . ARG A 1 82 ? -8.505 -6.499 0.227 1.00 96.56 82 ARG A C 1
ATOM 629 O O . ARG A 1 82 ? -7.716 -7.048 -0.538 1.00 96.56 82 ARG A O 1
ATOM 636 N N . VAL A 1 83 ? -8.979 -5.271 0.015 1.00 94.56 83 VAL A N 1
ATOM 637 C CA . VAL A 1 83 ? -8.604 -4.475 -1.162 1.00 94.56 83 VAL A CA 1
ATOM 638 C C . VAL A 1 83 ? -7.100 -4.194 -1.173 1.00 94.56 83 VAL A C 1
ATOM 640 O O . VAL A 1 83 ? -6.464 -4.382 -2.207 1.00 94.56 83 VAL A O 1
ATOM 643 N N . TYR A 1 84 ? -6.516 -3.810 -0.033 1.00 94.12 84 TYR A N 1
ATOM 644 C CA . TYR A 1 84 ? -5.075 -3.569 0.076 1.00 94.12 84 TYR A CA 1
ATOM 645 C C . TYR A 1 84 ? -4.248 -4.808 -0.302 1.00 94.12 84 TYR A C 1
ATOM 647 O O . TYR A 1 84 ? -3.391 -4.731 -1.181 1.00 94.12 84 TYR A O 1
ATOM 655 N N . PHE A 1 85 ? -4.529 -5.961 0.312 1.00 94.69 85 PHE A N 1
ATOM 656 C CA . PHE A 1 85 ? -3.7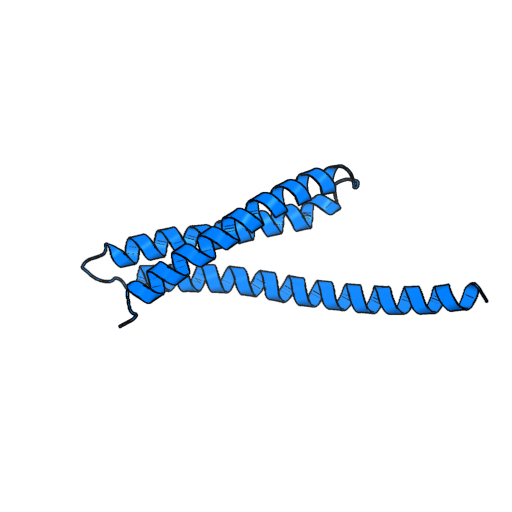85 -7.194 0.050 1.00 94.69 85 PHE A CA 1
ATOM 657 C C . PHE A 1 85 ? -4.025 -7.750 -1.351 1.00 94.69 85 PHE A C 1
ATOM 659 O O . PHE A 1 85 ? -3.106 -8.316 -1.933 1.00 94.69 85 PHE A O 1
ATOM 666 N N . THR A 1 86 ? -5.217 -7.559 -1.919 1.00 94.50 86 THR A N 1
ATOM 667 C CA . THR A 1 86 ? -5.505 -7.978 -3.299 1.00 94.50 86 THR A CA 1
ATOM 668 C C . THR A 1 86 ? -4.634 -7.205 -4.283 1.00 94.50 86 THR A C 1
ATOM 670 O O . THR A 1 86 ? -3.978 -7.809 -5.130 1.00 94.50 86 THR A O 1
ATOM 673 N N . ILE A 1 87 ? -4.572 -5.876 -4.144 1.00 92.88 87 ILE A N 1
ATOM 674 C CA . ILE A 1 87 ? -3.745 -5.039 -5.020 1.00 92.88 87 ILE A CA 1
ATOM 675 C C . ILE A 1 87 ? -2.263 -5.364 -4.812 1.00 92.88 87 ILE A C 1
ATOM 677 O O . ILE A 1 87 ? -1.559 -5.595 -5.792 1.00 92.88 87 ILE A O 1
ATOM 681 N N . GLN A 1 88 ? -1.798 -5.463 -3.562 1.00 91.38 88 GLN A N 1
ATOM 682 C CA . GLN A 1 88 ? -0.409 -5.836 -3.277 1.00 91.38 88 GLN A CA 1
ATOM 683 C C . GLN A 1 88 ? -0.046 -7.215 -3.833 1.00 91.38 88 GLN A C 1
ATOM 685 O O . GLN A 1 88 ? 1.028 -7.380 -4.402 1.00 91.38 88 GLN A O 1
ATOM 690 N N . GLY A 1 89 ? -0.944 -8.195 -3.723 1.00 92.44 89 GLY A N 1
ATOM 691 C CA . GLY A 1 89 ? -0.748 -9.528 -4.288 1.00 92.44 89 GLY A CA 1
ATOM 692 C C . GLY A 1 89 ? -0.562 -9.486 -5.805 1.00 92.44 89 GLY A C 1
ATOM 693 O O . GLY A 1 89 ? 0.388 -10.071 -6.321 1.00 92.44 89 GLY A O 1
ATOM 694 N N . VAL A 1 90 ? -1.407 -8.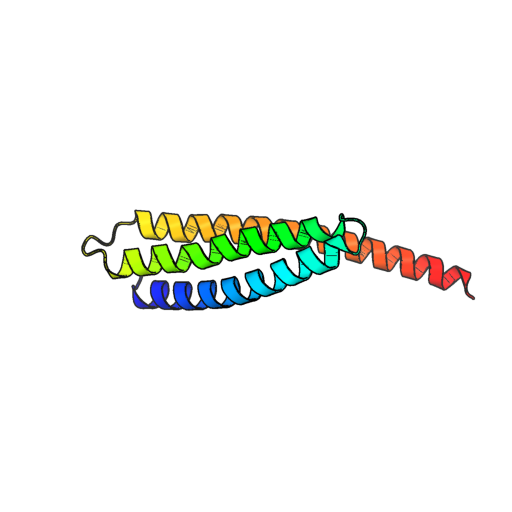734 -6.518 1.00 93.88 90 VAL A N 1
ATOM 695 C CA . VAL A 1 90 ? -1.267 -8.544 -7.972 1.00 93.88 90 VAL A CA 1
ATOM 696 C C . VAL A 1 90 ? 0.052 -7.851 -8.315 1.00 93.88 90 VAL A C 1
ATOM 698 O O . VAL A 1 90 ? 0.762 -8.308 -9.210 1.00 93.88 90 VAL A O 1
ATOM 701 N N . LEU A 1 91 ? 0.419 -6.788 -7.593 1.00 90.12 91 LEU A N 1
ATOM 702 C CA . LEU A 1 91 ? 1.675 -6.072 -7.827 1.00 90.12 91 LEU A CA 1
ATOM 703 C C . LEU A 1 91 ? 2.901 -6.962 -7.600 1.00 90.12 91 LEU A C 1
ATOM 705 O O . LEU A 1 91 ? 3.843 -6.899 -8.388 1.00 90.12 91 LEU A O 1
ATOM 709 N N . ILE A 1 92 ? 2.889 -7.816 -6.573 1.00 92.44 92 ILE A N 1
ATOM 710 C CA . ILE A 1 92 ? 3.962 -8.786 -6.321 1.00 92.44 92 ILE A CA 1
ATOM 711 C C . ILE A 1 92 ? 4.082 -9.765 -7.488 1.00 92.44 92 ILE A C 1
ATOM 713 O O . ILE A 1 92 ? 5.187 -9.973 -7.982 1.00 92.44 92 ILE A O 1
ATOM 717 N N . ILE A 1 93 ? 2.967 -10.322 -7.974 1.00 95.50 93 ILE A N 1
ATOM 718 C CA . ILE A 1 93 ? 2.976 -11.243 -9.121 1.00 95.50 93 ILE A CA 1
ATOM 719 C C . ILE A 1 93 ? 3.577 -10.560 -10.354 1.00 95.50 93 ILE A C 1
ATOM 721 O O . ILE A 1 93 ? 4.488 -11.106 -10.973 1.00 95.50 93 ILE A O 1
ATOM 725 N N . VAL A 1 94 ? 3.122 -9.347 -10.681 1.00 92.12 94 VAL A N 1
ATOM 726 C CA . VAL A 1 94 ? 3.662 -8.566 -11.807 1.00 92.12 94 VAL A CA 1
ATOM 727 C C . VAL A 1 94 ? 5.160 -8.311 -11.626 1.00 92.12 94 VAL A C 1
ATOM 729 O O . VAL A 1 94 ? 5.936 -8.498 -12.560 1.00 92.12 94 VAL A O 1
ATOM 732 N N . SER A 1 95 ? 5.584 -7.945 -10.416 1.00 89.12 95 SER A N 1
ATOM 733 C CA . SER A 1 95 ? 6.989 -7.661 -10.104 1.00 89.12 95 SER A CA 1
ATOM 734 C C . SER A 1 95 ? 7.872 -8.902 -10.248 1.00 89.12 95 SER A C 1
ATOM 736 O O . SER A 1 95 ? 8.979 -8.806 -10.770 1.00 89.12 95 SER A O 1
ATOM 738 N N . LEU A 1 96 ? 7.378 -10.077 -9.845 1.00 94.25 96 LEU A N 1
ATOM 739 C CA . LEU A 1 96 ? 8.080 -11.350 -10.011 1.00 94.25 96 LEU A CA 1
ATOM 740 C C . LEU A 1 96 ? 8.245 -11.721 -11.487 1.00 94.25 96 LEU A C 1
ATOM 742 O O . LEU A 1 96 ? 9.337 -12.110 -11.895 1.00 94.25 96 LEU A O 1
ATOM 746 N N . VAL A 1 97 ? 7.201 -11.553 -12.304 1.00 96.62 97 VAL A N 1
ATOM 747 C CA . VAL A 1 97 ? 7.284 -11.793 -13.756 1.00 96.62 97 VAL A CA 1
ATOM 748 C C . VAL A 1 97 ? 8.316 -10.865 -14.399 1.00 96.62 97 VAL A C 1
ATOM 750 O O . VAL A 1 97 ? 9.184 -11.327 -15.138 1.00 96.62 97 VAL A O 1
ATOM 753 N N . MET A 1 98 ? 8.273 -9.572 -14.070 1.00 92.12 98 MET A N 1
ATOM 754 C CA . MET A 1 98 ? 9.243 -8.593 -14.569 1.00 92.12 98 MET A CA 1
ATOM 755 C C . MET A 1 98 ? 10.674 -8.923 -14.130 1.00 92.12 98 MET A C 1
ATOM 757 O O . MET A 1 98 ? 11.599 -8.801 -14.932 1.00 92.12 98 MET A O 1
ATOM 761 N N . ALA A 1 99 ? 10.865 -9.382 -12.890 1.00 93.31 99 ALA A N 1
ATOM 762 C CA . ALA A 1 99 ? 12.172 -9.792 -12.387 1.00 93.31 99 ALA A CA 1
ATOM 763 C C . ALA A 1 99 ? 12.730 -10.999 -13.157 1.00 93.31 99 ALA A C 1
ATOM 765 O O . ALA A 1 99 ? 13.895 -10.982 -13.547 1.00 93.31 99 ALA A O 1
ATOM 766 N N . ILE A 1 100 ? 11.902 -12.013 -13.438 1.00 96.25 100 ILE A N 1
ATOM 767 C CA . ILE A 1 100 ? 12.305 -13.185 -14.233 1.00 96.25 100 ILE A CA 1
ATOM 768 C C . ILE A 1 100 ? 12.732 -12.761 -15.643 1.00 96.25 100 ILE A C 1
ATOM 770 O O . ILE A 1 100 ? 13.802 -13.157 -16.101 1.00 96.25 100 ILE A O 1
ATOM 774 N N . ILE A 1 101 ? 11.934 -11.924 -16.313 1.00 95.38 101 ILE A N 1
ATOM 775 C CA . ILE A 1 101 ? 12.268 -11.397 -17.646 1.00 95.38 101 ILE A CA 1
ATOM 776 C C . ILE A 1 101 ? 13.595 -10.629 -17.601 1.00 95.38 101 ILE A C 1
ATOM 778 O O . ILE A 1 101 ? 14.462 -10.851 -18.443 1.00 95.38 101 ILE A O 1
ATOM 782 N N . GLY A 1 102 ? 13.782 -9.770 -16.595 1.00 93.25 102 GLY A N 1
ATOM 783 C CA . GLY A 1 102 ? 15.017 -9.009 -16.410 1.00 93.25 102 GLY A CA 1
ATOM 784 C C . GLY A 1 102 ? 16.251 -9.900 -16.248 1.00 93.25 102 GLY A C 1
ATOM 785 O O . GLY A 1 102 ? 17.279 -9.630 -16.865 1.00 93.25 102 GLY A O 1
ATOM 786 N N . VAL A 1 103 ? 16.142 -10.991 -15.483 1.00 93.81 103 VAL A N 1
ATOM 787 C CA . VAL A 1 103 ? 17.225 -11.978 -15.326 1.00 93.81 103 VAL A CA 1
ATOM 788 C C . VAL A 1 103 ? 17.5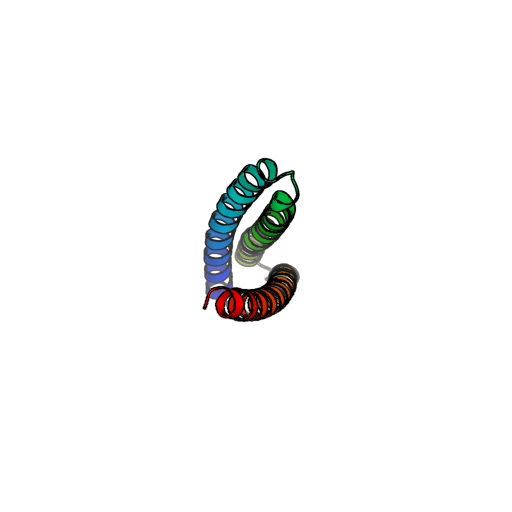48 -12.665 -16.653 1.00 93.81 103 VAL A C 1
ATOM 790 O O . VAL A 1 103 ? 18.720 -12.776 -17.002 1.00 93.81 103 VAL A O 1
ATOM 793 N N . ILE A 1 104 ? 16.536 -13.089 -17.417 1.00 94.38 104 ILE A N 1
ATOM 794 C CA . ILE A 1 104 ? 16.738 -13.735 -18.726 1.00 94.38 104 ILE A CA 1
ATOM 795 C C . ILE A 1 104 ? 17.482 -12.795 -19.681 1.00 94.38 104 ILE A C 1
ATOM 797 O O . ILE A 1 104 ? 18.470 -13.200 -20.291 1.00 94.38 104 ILE A O 1
ATOM 801 N N . ILE A 1 105 ? 17.042 -11.537 -19.771 1.00 93.62 105 ILE A N 1
ATOM 802 C CA . ILE A 1 105 ? 17.675 -10.529 -20.628 1.00 93.62 105 ILE A CA 1
ATOM 803 C C . ILE A 1 105 ? 19.130 -10.317 -20.206 1.00 93.62 105 ILE A C 1
ATOM 805 O O . ILE A 1 105 ? 20.021 -10.421 -21.046 1.00 93.62 105 ILE A O 1
ATOM 809 N N . ALA A 1 106 ? 19.381 -10.092 -18.913 1.00 91.31 106 ALA A N 1
ATOM 810 C CA . ALA A 1 106 ? 20.724 -9.847 -18.394 1.00 91.31 106 ALA A CA 1
ATOM 811 C C . ALA A 1 106 ? 21.692 -11.000 -18.703 1.00 91.31 106 ALA A C 1
ATOM 813 O O . ALA A 1 106 ? 22.841 -10.758 -19.076 1.00 91.31 106 ALA A O 1
ATOM 814 N N . LEU A 1 107 ? 21.222 -12.248 -18.596 1.00 91.38 107 LEU A N 1
ATOM 815 C CA . LEU A 1 107 ? 22.007 -13.426 -18.958 1.00 91.38 107 LEU A CA 1
ATOM 816 C C . LEU A 1 107 ? 22.266 -13.501 -20.468 1.00 91.38 107 LEU A C 1
ATOM 818 O O . LEU A 1 107 ? 23.394 -13.781 -20.859 1.00 91.38 107 LEU A O 1
ATOM 822 N N . SER A 1 108 ? 21.271 -13.210 -21.314 1.00 89.44 108 SER A N 1
ATOM 823 C CA . SER A 1 108 ? 21.459 -13.224 -22.774 1.00 89.44 108 SER A CA 1
ATOM 824 C C . SER A 1 108 ? 22.436 -12.152 -23.262 1.00 89.44 108 SER A C 1
ATOM 826 O O . SER A 1 108 ? 23.328 -12.452 -24.045 1.00 89.44 108 SER A O 1
ATOM 828 N N . THR A 1 109 ? 22.347 -10.924 -22.744 1.00 86.50 109 THR A N 1
ATOM 829 C CA . THR A 1 109 ? 23.253 -9.833 -23.134 1.00 86.50 109 THR A CA 1
ATOM 830 C C . THR A 1 109 ? 24.651 -10.009 -22.553 1.00 86.50 109 THR A C 1
ATOM 832 O O . THR A 1 109 ? 25.630 -9.581 -23.152 1.00 86.50 109 THR A O 1
ATOM 835 N N . GLY A 1 110 ? 24.762 -10.647 -21.382 1.00 75.94 110 GLY A N 1
ATOM 836 C CA . GLY A 1 110 ? 26.052 -10.972 -20.778 1.00 75.94 110 GLY A CA 1
ATOM 837 C C . GLY A 1 110 ? 26.854 -11.990 -21.591 1.00 75.94 110 GLY A C 1
ATOM 838 O O . GLY A 1 110 ? 28.077 -11.965 -21.526 1.00 75.94 110 GLY A O 1
ATOM 839 N N . GLN A 1 111 ? 26.194 -12.848 -22.376 1.00 60.56 111 GLN A N 1
ATOM 840 C CA . GLN A 1 111 ? 26.869 -13.802 -23.260 1.00 60.56 111 GLN A CA 1
ATOM 841 C C . GLN A 1 111 ? 27.394 -13.180 -24.557 1.00 60.56 111 GLN A C 1
ATOM 843 O O . GLN A 1 111 ? 28.347 -13.706 -25.109 1.00 60.56 111 GLN A O 1
ATOM 848 N N . GLU A 1 112 ? 26.825 -12.069 -25.033 1.00 61.69 112 GLU A N 1
ATOM 849 C CA . GLU A 1 112 ? 27.294 -11.399 -26.259 1.00 61.69 112 GLU A CA 1
ATOM 850 C C . GLU A 1 112 ? 28.537 -10.514 -26.042 1.00 61.69 112 GLU A C 1
ATOM 852 O O . GLU A 1 112 ? 29.138 -10.040 -27.005 1.00 61.69 112 GLU A O 1
ATOM 857 N N . LEU A 1 113 ? 28.926 -10.269 -24.785 1.00 59.19 113 LEU A N 1
ATOM 858 C CA . LEU A 1 113 ? 30.068 -9.423 -24.411 1.00 59.19 113 LEU A CA 1
ATOM 859 C C . LEU A 1 113 ? 31.376 -10.206 -24.157 1.00 59.19 113 LEU A C 1
ATOM 861 O O . LEU A 1 113 ? 32.378 -9.582 -23.800 1.00 59.19 113 LEU A O 1
ATOM 865 N N . TYR A 1 114 ? 31.378 -11.532 -24.345 1.00 52.44 114 TYR A N 1
ATOM 866 C CA . TYR A 1 114 ? 32.542 -12.429 -24.235 1.00 52.44 114 TYR A CA 1
ATOM 867 C C . TYR A 1 114 ? 32.718 -13.258 -25.508 1.00 52.44 114 TYR A C 1
ATOM 869 O O . TYR A 1 114 ? 33.891 -13.505 -25.871 1.00 52.44 114 TYR A O 1
#

pLDDT: mean 89.08, std 8.43, range [52.44, 96.62]

Sequence (114 aa):
MISVDLVEKLGKWTYFIGILSLIGGIIGVIGGLFAYGVGAIPGIITIFMAIKLMKIRNSAMAYKYDEGKNEKHIEEILDNLRVYFTIQGVLIIVSLVMAIIGVIIALSTGQELY

Foldseek 3Di:
DDDLVVLQVQLVVLLVVLVVLLVVLVVQLVVCVVVVNPSNVVSVLSNVLSVLSNVSNVLSVVCNPDPPSDCVSVVSNVVSVVVNVVSVVVVVVVVVVVVVVVVVVVVVVVVVVD

InterPro domains:
  IPR035287 Protein of unknown function DUF5362 [PF17319] (8-106)